Protein AF-X1VVI3-F1 (afdb_monomer_lite)

Radius of gyration: 15.16 Å; chains: 1; bounding box: 37×31×40 Å

Sequence (156 aa):
AMYSVQTNGRLYNNYLYLAAIVNDPELVVGAGSGTTDGIVFQLDTERKGYEATHYGVYSFHLGADGSLKVMEGEFGGWKELVGINSIQQKNQLSENSYMVELSVPLDFFNSKLVKGKQLGINFTLKNSFKNGYYFEENITSNDSDQPFSWCPFYIQ

Organism: NCBI:txid412755

Secondary structure (DSSP, 8-state):
---EEEEEEEEETTEEEEEEEEE-TT---SGGGS---EEEEEEESS----SS--TTEEEEEEETTS-EEEEEEETTEEEEPP---S-EEEEEE-SSEEEEEEEEEGGGSSS---TT-EEEEEEEEEEE-TTS-EEEEESTT--TT-GGGSEEEE--

pLDDT: mean 87.22, std 9.37, range [49.16, 96.75]

Foldseek 3Di:
DDKDKDWDWADDPQKIKIKMKIFAQQFDDDDVLVDFWWKKKWKQQQLPQAQFFDASIKIWTAGLNGDTWIWHGHPRDTDTDPDDPQKDKDKDDDNGMIMIMIIGGQVVTPDRDDAFDKMFIKMWTWDAHSNSDIDIDIDDPDDPGGSNRGDIDGHD

Structure (mmCIF, N/CA/C/O backbone):
data_AF-X1VVI3-F1
#
_entry.id   AF-X1VVI3-F1
#
loop_
_atom_site.group_PDB
_atom_site.id
_atom_site.type_symbol
_atom_site.label_atom_id
_atom_site.label_alt_id
_atom_site.label_comp_id
_atom_site.label_asym_id
_atom_site.label_entity_id
_atom_site.label_seq_id
_atom_site.pdbx_PDB_ins_code
_atom_site.Cartn_x
_atom_site.Cartn_y
_atom_site.Cartn_z
_atom_site.occupancy
_atom_site.B_iso_or_equiv
_atom_site.auth_seq_id
_atom_site.auth_comp_id
_atom_site.auth_asym_id
_atom_site.auth_atom_id
_atom_site.pdbx_PDB_model_num
ATOM 1 N N . ALA A 1 1 ? 2.979 -1.129 -23.571 1.00 52.47 1 ALA A N 1
ATOM 2 C CA . ALA A 1 1 ? 3.096 -2.411 -22.855 1.00 52.47 1 ALA A CA 1
ATOM 3 C C . ALA A 1 1 ? 1.749 -2.763 -22.227 1.00 52.47 1 ALA A C 1
ATOM 5 O O . ALA A 1 1 ? 1.020 -1.846 -21.874 1.00 52.47 1 ALA A O 1
ATOM 6 N N . MET A 1 2 ? 1.387 -4.046 -22.140 1.00 62.59 2 MET A N 1
ATOM 7 C CA . MET A 1 2 ? 0.227 -4.502 -21.361 1.00 62.59 2 MET A CA 1
ATOM 8 C C . MET A 1 2 ? 0.776 -5.103 -20.068 1.00 62.59 2 MET A C 1
ATOM 10 O O . MET A 1 2 ? 1.468 -6.116 -20.127 1.00 62.59 2 MET A O 1
ATOM 14 N N . TYR A 1 3 ? 0.520 -4.454 -18.936 1.00 70.31 3 TYR A N 1
ATOM 15 C CA . TYR A 1 3 ? 0.856 -4.974 -17.612 1.00 70.31 3 TYR A CA 1
ATOM 16 C C . TYR A 1 3 ? -0.358 -5.668 -16.998 1.00 70.31 3 TYR A C 1
ATOM 18 O O . TYR A 1 3 ? -1.502 -5.463 -17.410 1.00 70.31 3 TYR A O 1
ATOM 26 N N . SER A 1 4 ? -0.111 -6.518 -16.007 1.00 78.69 4 SER A N 1
ATOM 27 C CA . SER A 1 4 ? -1.178 -7.089 -15.184 1.00 78.69 4 SER A CA 1
ATOM 28 C C . SER A 1 4 ? -0.784 -7.044 -13.722 1.00 78.69 4 SER A C 1
ATOM 30 O O . SER A 1 4 ? 0.369 -7.298 -13.376 1.00 78.69 4 SER A O 1
ATOM 32 N N . VAL A 1 5 ? -1.763 -6.727 -12.881 1.00 79.88 5 VAL A N 1
ATOM 33 C CA . VAL A 1 5 ? -1.602 -6.637 -11.434 1.00 79.88 5 VAL A CA 1
ATOM 34 C C . VAL A 1 5 ? -2.596 -7.588 -10.787 1.00 79.88 5 VAL A C 1
ATOM 36 O O . VAL A 1 5 ? -3.787 -7.566 -11.098 1.00 79.88 5 VAL A O 1
ATOM 39 N N . GLN A 1 6 ? -2.110 -8.428 -9.882 1.00 80.06 6 GLN A N 1
ATOM 40 C CA . GLN A 1 6 ? -2.946 -9.229 -8.993 1.00 80.06 6 GLN A CA 1
ATOM 41 C C . GLN A 1 6 ? -2.615 -8.840 -7.563 1.00 80.06 6 GLN A C 1
ATOM 43 O O . GLN A 1 6 ? -1.451 -8.925 -7.181 1.00 80.06 6 GLN A O 1
ATOM 48 N N . THR A 1 7 ? -3.615 -8.433 -6.779 1.00 74.75 7 THR A N 1
ATOM 49 C CA . THR A 1 7 ? -3.436 -8.080 -5.366 1.00 74.75 7 THR A CA 1
ATOM 50 C C . THR A 1 7 ? -4.239 -8.999 -4.453 1.00 74.75 7 THR A C 1
ATOM 52 O O . THR A 1 7 ? -5.296 -9.514 -4.820 1.00 74.75 7 THR A O 1
ATOM 55 N N . ASN A 1 8 ? -3.726 -9.230 -3.245 1.00 77.75 8 ASN A N 1
ATOM 56 C CA . ASN A 1 8 ? -4.416 -9.981 -2.201 1.00 77.75 8 ASN A CA 1
ATOM 57 C C . ASN A 1 8 ? -4.199 -9.304 -0.842 1.00 77.75 8 ASN A C 1
ATOM 59 O O . ASN A 1 8 ? -3.105 -8.816 -0.557 1.00 77.75 8 ASN A O 1
ATOM 63 N N . GLY A 1 9 ? -5.243 -9.279 -0.014 1.00 72.94 9 GLY A N 1
ATOM 64 C CA . GLY A 1 9 ? -5.225 -8.748 1.344 1.00 72.94 9 GLY A CA 1
ATOM 65 C C . GLY A 1 9 ? -5.869 -9.732 2.317 1.00 72.94 9 GLY A C 1
ATOM 66 O O . GLY A 1 9 ? -6.984 -10.198 2.077 1.00 72.94 9 GLY A O 1
ATOM 67 N N . ARG A 1 10 ? -5.196 -10.056 3.427 1.00 80.12 10 ARG A N 1
ATOM 68 C CA . ARG A 1 10 ? -5.701 -11.015 4.425 1.00 80.12 10 ARG A CA 1
ATOM 69 C C . ARG A 1 10 ? -5.273 -10.649 5.842 1.00 80.12 10 ARG A C 1
ATOM 71 O O . ARG A 1 10 ? -4.125 -10.285 6.057 1.00 80.12 10 ARG A O 1
ATOM 78 N N . LEU A 1 11 ? -6.155 -10.851 6.825 1.00 79.31 11 LEU A N 1
ATOM 79 C CA . LEU A 1 11 ? -5.746 -10.901 8.230 1.00 79.31 11 LEU A CA 1
ATOM 80 C C . LEU A 1 11 ? -5.420 -12.328 8.671 1.00 79.31 11 LEU A C 1
ATOM 82 O O . LEU A 1 11 ? -6.167 -13.268 8.386 1.00 79.31 11 LEU A O 1
ATOM 86 N N . TYR A 1 12 ? -4.315 -12.487 9.391 1.00 80.31 12 TYR A N 1
ATOM 87 C CA . TYR A 1 12 ? -3.932 -13.752 10.014 1.00 80.31 12 TYR A CA 1
ATOM 88 C C . TYR A 1 12 ? -2.947 -13.504 11.167 1.00 80.31 12 TYR A C 1
ATOM 90 O O . TYR A 1 12 ? -2.069 -12.658 11.050 1.00 80.31 12 TYR A O 1
ATOM 98 N N . ASN A 1 13 ? -3.092 -14.219 12.290 1.00 82.75 13 ASN A N 1
ATOM 99 C CA . ASN A 1 13 ? -2.166 -14.183 13.438 1.00 82.75 13 ASN A CA 1
ATOM 100 C C . ASN A 1 13 ? -1.712 -12.777 13.906 1.00 82.75 13 ASN A C 1
ATOM 102 O O . ASN A 1 13 ? -0.542 -12.594 14.215 1.00 82.75 13 ASN A O 1
ATOM 106 N N . ASN A 1 14 ? -2.620 -11.796 13.997 1.00 87.62 14 ASN A N 1
ATOM 107 C CA . ASN A 1 14 ? -2.328 -10.390 14.353 1.00 87.62 14 ASN A CA 1
ATOM 108 C C . ASN A 1 14 ? -1.504 -9.599 13.321 1.00 87.62 14 ASN A C 1
ATOM 110 O O . ASN A 1 14 ? -0.885 -8.591 13.667 1.00 87.62 14 ASN A O 1
ATOM 114 N N . TYR A 1 15 ? -1.566 -9.985 12.049 1.00 91.38 15 TYR A N 1
ATOM 115 C CA . TYR A 1 15 ? -1.002 -9.219 10.941 1.00 91.38 15 TYR A CA 1
ATOM 116 C C . TYR A 1 15 ? -2.035 -8.995 9.838 1.00 91.38 15 TYR A C 1
ATOM 118 O O . TYR A 1 15 ? -2.880 -9.855 9.574 1.00 91.38 15 TYR A O 1
ATOM 126 N N . LEU A 1 16 ? -1.925 -7.846 9.176 1.00 90.38 16 LEU A N 1
ATOM 127 C CA . LEU A 1 16 ? -2.445 -7.598 7.840 1.00 90.38 16 LEU A CA 1
ATOM 128 C C . LEU A 1 16 ? -1.368 -7.981 6.827 1.00 90.38 16 LEU A C 1
ATOM 130 O O . LEU A 1 16 ? -0.281 -7.410 6.821 1.00 90.38 16 LEU A O 1
ATOM 134 N N . TYR A 1 17 ? -1.691 -8.936 5.969 1.00 91.44 17 TYR A N 1
ATOM 135 C CA . TYR A 1 17 ? -0.873 -9.327 4.834 1.00 91.44 17 TYR A CA 1
ATOM 136 C C . TYR A 1 17 ? -1.401 -8.652 3.578 1.00 91.44 17 TYR A C 1
ATOM 138 O O . TYR A 1 17 ? -2.596 -8.746 3.293 1.00 91.44 17 TYR A O 1
ATOM 146 N N . LEU A 1 18 ? -0.511 -8.008 2.835 1.00 91.88 18 LEU A N 1
ATOM 147 C CA . LEU A 1 18 ? -0.774 -7.417 1.529 1.00 91.88 18 LEU A CA 1
ATOM 148 C C . LEU A 1 18 ? 0.225 -8.009 0.544 1.00 91.88 18 LEU A C 1
ATOM 150 O O . LEU A 1 18 ? 1.412 -8.090 0.844 1.00 91.88 18 LEU A O 1
ATOM 154 N N . ALA A 1 19 ? -0.243 -8.443 -0.615 1.00 92.56 19 ALA A N 1
ATOM 155 C CA . ALA A 1 19 ? 0.623 -8.983 -1.648 1.00 92.56 19 ALA A CA 1
ATOM 156 C C . ALA A 1 19 ? 0.208 -8.459 -3.014 1.00 92.56 19 ALA A C 1
ATOM 158 O O . ALA A 1 19 ? -0.983 -8.262 -3.268 1.00 92.56 19 ALA A O 1
ATOM 159 N N . ALA A 1 20 ? 1.190 -8.257 -3.885 1.00 92.31 20 ALA A N 1
ATOM 160 C CA . ALA A 1 20 ? 0.971 -7.974 -5.289 1.00 92.31 20 ALA A CA 1
ATOM 161 C C . ALA A 1 20 ? 1.955 -8.735 -6.167 1.00 92.31 20 ALA A C 1
ATOM 163 O O . ALA A 1 20 ? 3.132 -8.864 -5.833 1.00 92.31 20 ALA A O 1
ATOM 164 N N . ILE A 1 21 ? 1.460 -9.191 -7.313 1.00 93.44 21 ILE A N 1
ATOM 165 C CA . ILE A 1 21 ? 2.269 -9.658 -8.435 1.00 93.44 21 ILE A CA 1
ATOM 166 C C . ILE A 1 21 ? 2.004 -8.698 -9.587 1.00 93.44 21 ILE A C 1
ATOM 168 O O . ILE A 1 21 ? 0.849 -8.519 -9.986 1.00 93.44 21 ILE A O 1
ATOM 172 N N . VAL A 1 22 ? 3.067 -8.092 -10.105 1.00 92.31 22 VAL A N 1
ATOM 173 C CA . VAL A 1 22 ? 3.022 -7.162 -11.231 1.00 92.31 22 VAL A CA 1
ATOM 174 C C . VAL A 1 22 ? 3.855 -7.738 -12.359 1.00 92.31 22 VAL A C 1
ATOM 176 O O . VAL A 1 22 ? 5.051 -7.968 -12.196 1.00 92.31 22 VAL A O 1
ATOM 179 N N . ASN A 1 23 ? 3.219 -7.983 -13.499 1.00 92.44 23 ASN A N 1
ATOM 180 C CA . ASN A 1 23 ? 3.913 -8.349 -14.728 1.00 92.44 23 ASN A CA 1
ATOM 181 C C . ASN A 1 23 ? 4.086 -7.089 -15.566 1.00 92.44 23 ASN A C 1
ATOM 183 O O . ASN A 1 23 ? 3.084 -6.506 -15.985 1.00 92.44 23 ASN A O 1
ATOM 187 N N . ASP A 1 24 ? 5.332 -6.701 -15.808 1.00 88.81 24 ASP A N 1
ATOM 188 C CA . ASP A 1 24 ? 5.696 -5.538 -16.606 1.00 88.81 24 ASP A CA 1
ATOM 189 C C . ASP A 1 24 ? 6.881 -5.906 -17.518 1.00 88.81 24 ASP A C 1
ATOM 191 O O . ASP A 1 24 ? 7.943 -6.277 -17.018 1.00 88.81 24 ASP A O 1
ATOM 195 N N . PRO A 1 25 ? 6.722 -5.868 -18.852 1.00 85.06 25 PRO A N 1
ATOM 196 C CA . PRO A 1 25 ? 7.806 -6.188 -19.779 1.00 85.06 25 PRO A CA 1
ATOM 197 C C . PRO A 1 25 ? 8.899 -5.108 -19.858 1.00 85.06 25 PRO A C 1
ATOM 199 O O . PRO A 1 25 ? 9.914 -5.333 -20.516 1.00 85.06 25 PRO A O 1
ATOM 202 N N . GLU A 1 26 ? 8.702 -3.929 -19.260 1.00 86.94 26 GLU A N 1
ATOM 203 C CA . GLU A 1 26 ? 9.636 -2.799 -19.339 1.00 86.94 26 GLU A CA 1
ATOM 204 C C . GLU A 1 26 ? 10.079 -2.300 -17.956 1.00 86.94 26 GLU A C 1
ATOM 206 O O . GLU A 1 26 ? 10.251 -1.099 -17.766 1.00 86.94 26 GLU A O 1
ATOM 211 N N . LEU A 1 27 ? 10.337 -3.225 -17.022 1.00 87.75 27 LEU A N 1
ATOM 212 C CA . LEU A 1 27 ? 10.699 -2.896 -15.640 1.00 87.75 27 LEU A CA 1
ATOM 213 C C . LEU A 1 27 ? 11.858 -1.901 -15.513 1.00 87.75 27 LEU A C 1
ATOM 215 O O . LEU A 1 27 ? 12.959 -2.102 -16.045 1.00 87.75 27 LEU A O 1
ATOM 219 N N . VAL A 1 28 ? 11.633 -0.872 -14.701 1.00 87.94 28 VAL A N 1
ATOM 220 C CA . VAL A 1 28 ? 12.637 0.112 -14.303 1.00 87.94 28 VAL A CA 1
ATOM 221 C C . VAL A 1 28 ? 12.924 -0.029 -12.811 1.00 87.94 28 VAL A C 1
ATOM 223 O O . VAL A 1 28 ? 12.098 0.271 -11.952 1.00 87.94 28 VAL A O 1
ATOM 226 N N . VAL A 1 29 ? 14.145 -0.478 -12.506 1.00 86.19 29 VAL A N 1
ATOM 227 C CA . VAL A 1 29 ? 14.617 -0.755 -11.144 1.00 86.19 29 VAL A CA 1
ATOM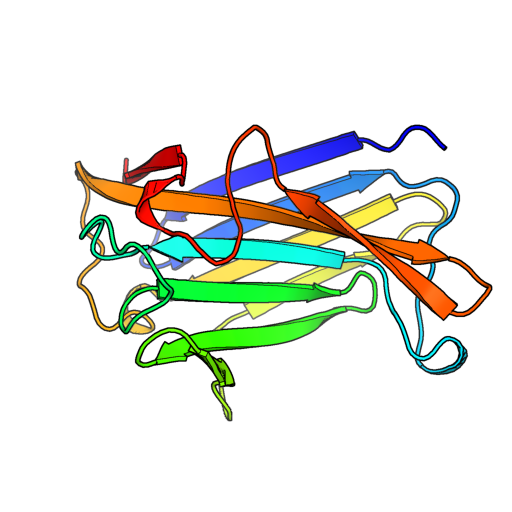 228 C C . VAL A 1 29 ? 16.007 -0.141 -10.950 1.00 86.19 29 VAL A C 1
ATOM 230 O O . VAL A 1 29 ? 16.905 -0.360 -11.765 1.00 86.19 29 VAL A O 1
ATOM 233 N N . GLY A 1 30 ? 16.213 0.583 -9.845 1.00 70.31 30 GLY A N 1
ATOM 234 C CA . GLY A 1 30 ? 17.542 0.978 -9.362 1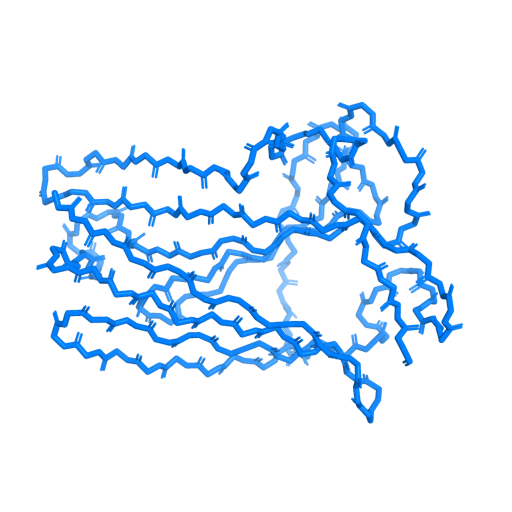.00 70.31 30 GLY A CA 1
ATOM 235 C C . GLY A 1 30 ? 17.807 2.484 -9.241 1.00 70.31 30 GLY A C 1
ATOM 236 O O . GLY A 1 30 ? 17.130 3.332 -9.806 1.00 70.31 30 GLY A O 1
ATOM 237 N N . ALA A 1 31 ? 18.860 2.822 -8.488 1.00 52.75 31 ALA A N 1
ATOM 238 C CA . ALA A 1 31 ? 19.200 4.198 -8.110 1.00 52.75 31 ALA A CA 1
ATOM 239 C C . ALA A 1 31 ? 19.623 5.113 -9.283 1.00 52.75 31 ALA A C 1
ATOM 241 O O . ALA A 1 31 ? 19.606 6.333 -9.145 1.00 52.75 31 ALA A O 1
ATOM 242 N N . GLY A 1 32 ? 20.005 4.543 -10.434 1.00 49.16 32 GLY A N 1
ATOM 243 C CA . GLY A 1 32 ? 20.488 5.294 -11.601 1.00 49.16 32 GLY A CA 1
ATOM 244 C C . GLY A 1 32 ? 19.398 5.989 -12.429 1.00 49.16 32 GLY A C 1
ATOM 245 O O . GLY A 1 32 ? 19.713 6.922 -13.162 1.00 49.16 32 GLY A O 1
ATOM 246 N N . SER A 1 33 ? 18.135 5.570 -12.308 1.00 51.72 33 SER A N 1
ATOM 247 C CA . SER A 1 33 ? 16.980 6.145 -13.021 1.00 51.72 33 SER A CA 1
ATOM 248 C C . SER A 1 33 ? 16.237 7.219 -12.217 1.00 51.72 33 SER A C 1
ATOM 250 O O . SER A 1 33 ? 15.302 7.831 -12.732 1.00 51.72 33 SER A O 1
ATOM 252 N N . GLY A 1 34 ? 16.594 7.432 -10.942 1.00 58.59 34 GLY A N 1
ATOM 253 C CA . GLY A 1 34 ? 15.891 8.339 -10.019 1.00 58.59 34 GLY A CA 1
ATOM 254 C C . GLY A 1 34 ? 14.443 7.934 -9.689 1.00 58.59 34 GLY A C 1
ATOM 255 O O . GLY A 1 34 ? 13.800 8.572 -8.860 1.00 58.59 34 GLY A O 1
ATOM 256 N N . THR A 1 35 ? 13.931 6.878 -10.324 1.00 70.44 35 THR A N 1
ATOM 257 C CA . THR A 1 35 ? 12.558 6.374 -10.243 1.00 70.44 35 THR A CA 1
ATOM 258 C C . THR A 1 35 ? 12.582 4.850 -10.352 1.00 70.44 35 THR A C 1
ATOM 260 O O . THR A 1 35 ? 13.383 4.288 -11.097 1.00 70.44 35 THR A O 1
ATOM 263 N N . THR A 1 36 ? 11.741 4.185 -9.566 1.00 87.31 36 THR A N 1
ATOM 264 C CA . THR A 1 36 ? 11.593 2.727 -9.534 1.00 87.31 36 THR A CA 1
ATOM 265 C C . THR A 1 36 ? 10.115 2.410 -9.695 1.00 87.31 36 THR A C 1
ATOM 267 O O . THR A 1 36 ? 9.270 3.142 -9.150 1.00 87.31 36 THR A O 1
ATOM 270 N N . ASP A 1 37 ? 9.809 1.356 -10.442 1.00 91.44 37 ASP A N 1
ATOM 271 C CA . ASP A 1 37 ? 8.457 0.810 -10.508 1.00 91.44 37 ASP A CA 1
ATOM 272 C C . ASP A 1 37 ? 8.011 0.347 -9.135 1.00 91.44 37 ASP A C 1
ATOM 274 O O . ASP A 1 37 ? 8.824 0.026 -8.264 1.00 91.44 37 ASP A O 1
ATOM 278 N N . GLY A 1 38 ? 6.706 0.310 -8.922 1.00 93.25 38 GLY A N 1
ATOM 279 C CA . GLY A 1 38 ? 6.188 -0.143 -7.651 1.00 93.25 38 GLY A CA 1
ATOM 280 C C . GLY A 1 38 ? 4.681 -0.153 -7.580 1.00 93.25 38 GLY A C 1
ATOM 281 O O . GLY A 1 38 ? 3.966 0.197 -8.518 1.00 93.25 38 GLY A O 1
ATOM 282 N N . ILE A 1 39 ? 4.203 -0.537 -6.410 1.00 93.56 39 ILE A N 1
ATOM 283 C CA . ILE A 1 39 ? 2.792 -0.504 -6.071 1.00 93.56 39 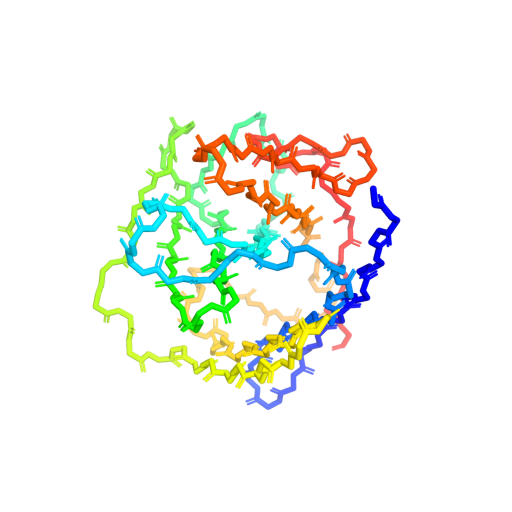ILE A CA 1
ATOM 284 C C . ILE A 1 39 ? 2.611 0.223 -4.749 1.00 93.56 39 ILE A C 1
ATOM 286 O O . ILE A 1 39 ? 3.418 0.101 -3.825 1.00 93.56 39 ILE A O 1
ATOM 290 N N . VAL A 1 40 ? 1.531 0.980 -4.658 1.00 94.31 40 VAL A N 1
ATOM 291 C CA . VAL A 1 40 ? 1.094 1.629 -3.434 1.00 94.31 40 VAL A CA 1
ATOM 292 C C . VAL A 1 40 ? -0.147 0.910 -2.939 1.00 94.31 40 VAL A C 1
ATOM 294 O O . VAL A 1 40 ? -1.120 0.775 -3.677 1.00 94.31 40 VAL A O 1
ATOM 297 N N . PHE A 1 41 ? -0.121 0.455 -1.692 1.00 94.50 41 PHE A N 1
ATOM 298 C CA . PHE A 1 41 ? -1.320 0.015 -0.985 1.00 94.50 41 PHE A CA 1
ATOM 299 C C . PHE A 1 41 ? -1.783 1.141 -0.077 1.00 94.50 41 PHE A C 1
ATOM 301 O O . PHE A 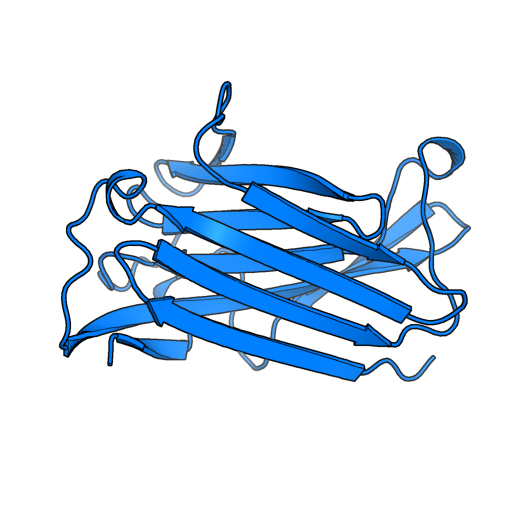1 41 ? -1.003 1.617 0.745 1.00 94.50 41 PHE A O 1
ATOM 308 N N . GLN A 1 42 ? -3.046 1.536 -0.178 1.00 94.56 42 GLN A N 1
ATOM 309 C CA . GLN A 1 42 ? -3.613 2.556 0.694 1.00 94.56 42 GLN A CA 1
ATOM 310 C C . GLN A 1 42 ? -4.769 1.987 1.505 1.00 94.56 42 GLN A C 1
ATOM 312 O O . GLN A 1 42 ? -5.567 1.192 1.003 1.00 94.56 42 GLN A O 1
ATOM 317 N N . LEU A 1 43 ? -4.839 2.380 2.774 1.00 94.31 43 LEU A N 1
ATOM 318 C CA . LEU A 1 43 ? -5.779 1.829 3.738 1.00 94.31 43 LEU A CA 1
ATOM 319 C C . LEU A 1 43 ? -6.382 2.933 4.604 1.00 94.31 43 LEU A C 1
ATOM 321 O O . LEU A 1 43 ? -5.672 3.571 5.375 1.00 94.31 43 LEU A O 1
ATOM 325 N N . ASP A 1 44 ? -7.697 3.113 4.530 1.00 94.31 44 ASP A N 1
ATOM 326 C CA . ASP A 1 44 ? -8.467 3.891 5.500 1.00 94.31 44 ASP A CA 1
ATOM 327 C C . ASP A 1 44 ? -8.954 2.927 6.582 1.00 94.31 44 ASP A C 1
ATOM 329 O O . ASP A 1 44 ? -9.909 2.162 6.392 1.00 94.31 44 ASP A O 1
ATOM 333 N N . THR A 1 45 ? -8.256 2.932 7.716 1.00 93.19 45 THR A N 1
ATOM 334 C CA . THR A 1 45 ? -8.523 1.988 8.805 1.00 93.19 45 THR A CA 1
ATOM 335 C C . THR A 1 45 ? -9.750 2.340 9.633 1.00 93.19 45 THR A C 1
ATOM 337 O O . THR A 1 45 ? -10.238 1.498 10.394 1.00 93.19 45 THR A O 1
ATOM 340 N N . GLU A 1 46 ? -10.244 3.570 9.520 1.00 89.62 46 GLU A N 1
ATOM 341 C CA . GLU A 1 46 ? -11.376 4.066 10.299 1.00 89.62 46 GLU A CA 1
ATOM 342 C C . GLU A 1 46 ? -12.650 4.174 9.464 1.00 89.62 46 GLU A C 1
ATOM 344 O O . GLU A 1 46 ? -13.737 4.215 10.041 1.00 89.62 46 GLU A O 1
ATOM 349 N N . ARG A 1 47 ? -12.522 4.165 8.129 1.00 88.75 47 ARG A N 1
ATOM 350 C CA . ARG A 1 47 ? -13.621 4.270 7.161 1.00 88.75 47 ARG A CA 1
ATOM 351 C C . ARG A 1 47 ? -14.515 5.471 7.455 1.00 88.75 47 ARG A C 1
ATOM 353 O O . ARG A 1 47 ? -15.739 5.393 7.381 1.00 88.75 47 ARG A O 1
ATOM 360 N N . LYS A 1 48 ? -13.904 6.599 7.809 1.00 86.38 48 LYS A N 1
ATOM 361 C CA . LYS A 1 48 ? -14.648 7.824 8.135 1.00 86.38 48 LYS A CA 1
ATOM 362 C C . LYS A 1 48 ? -15.158 8.553 6.894 1.00 86.38 48 LYS A C 1
ATOM 364 O O . LYS A 1 48 ? -15.958 9.471 7.036 1.00 86.38 48 LYS A O 1
ATOM 369 N N . GLY A 1 49 ? -14.731 8.128 5.700 1.00 80.75 49 GLY A N 1
ATOM 370 C CA . GLY A 1 49 ? -15.156 8.731 4.439 1.00 80.75 49 GLY A CA 1
ATOM 371 C C . GLY A 1 49 ? -14.588 10.134 4.265 1.00 80.75 49 GLY A C 1
ATOM 372 O O . GLY A 1 49 ? -15.304 11.037 3.847 1.00 80.75 49 GLY A O 1
ATOM 373 N N . TYR A 1 50 ? -13.323 10.329 4.641 1.00 88.56 50 TYR A N 1
ATOM 374 C CA . TYR A 1 50 ? -12.674 11.623 4.497 1.00 88.56 50 TYR A CA 1
ATOM 375 C C . TYR A 1 50 ? -12.554 12.026 3.020 1.00 88.56 50 TYR A C 1
ATOM 377 O O . TYR A 1 50 ? -12.197 11.204 2.177 1.00 88.56 50 TYR A O 1
ATOM 385 N N . GLU A 1 51 ? -12.813 13.305 2.732 1.00 89.75 51 GLU A N 1
ATOM 386 C CA . GLU A 1 51 ? -12.613 13.922 1.409 1.00 89.75 51 GLU A CA 1
ATOM 387 C C . GLU A 1 51 ? -11.132 14.067 1.040 1.00 89.75 51 GLU A C 1
ATOM 389 O O . GLU A 1 51 ? -10.800 14.156 -0.135 1.00 89.75 51 GLU A O 1
ATOM 394 N N . ALA A 1 52 ? -10.253 14.058 2.045 1.00 91.62 52 ALA A N 1
ATOM 395 C CA . ALA A 1 52 ? -8.806 14.134 1.905 1.00 91.62 52 ALA A CA 1
ATOM 396 C C . ALA A 1 52 ? -8.114 13.182 2.894 1.00 91.62 52 ALA A C 1
ATOM 398 O O . ALA A 1 52 ? -8.732 12.670 3.829 1.00 91.62 52 ALA A O 1
ATOM 399 N N . THR A 1 53 ? -6.818 12.950 2.727 1.00 89.75 53 THR A N 1
ATOM 400 C CA . THR A 1 53 ? -6.038 12.067 3.606 1.00 89.75 53 THR A CA 1
ATOM 401 C C . THR A 1 53 ? -5.981 12.606 5.042 1.00 89.75 53 THR A C 1
ATOM 403 O O . THR A 1 53 ? -5.901 13.808 5.287 1.00 89.75 53 THR A O 1
ATOM 406 N N . HIS A 1 54 ? -6.077 11.724 6.038 1.00 94.50 54 HIS A N 1
ATOM 407 C CA . HIS A 1 54 ? -6.147 12.112 7.452 1.00 94.50 54 HIS A CA 1
ATOM 408 C C . HIS A 1 54 ? -5.567 11.008 8.349 1.00 94.50 54 HIS A C 1
ATOM 410 O O . HIS A 1 54 ? -5.303 9.905 7.878 1.00 94.50 54 HIS A O 1
ATOM 416 N N . TYR A 1 55 ? -5.390 11.277 9.646 1.00 94.31 55 TYR A N 1
ATOM 417 C CA . TYR A 1 55 ? -4.969 10.261 10.615 1.00 94.31 55 TYR A CA 1
ATOM 418 C C . TYR A 1 55 ? -5.838 9.003 10.527 1.00 94.31 55 TYR A C 1
ATOM 420 O O . TYR A 1 55 ? -7.063 9.101 10.395 1.00 94.31 55 TYR A O 1
ATOM 428 N N . GLY A 1 56 ? -5.203 7.833 10.609 1.00 93.62 56 GLY A N 1
ATOM 429 C CA . GLY A 1 56 ? -5.855 6.543 10.376 1.00 93.62 56 GLY A CA 1
ATOM 430 C C . GLY A 1 56 ? -5.947 6.126 8.900 1.00 93.62 56 GLY A C 1
ATOM 431 O O . GLY A 1 56 ? -6.385 5.001 8.629 1.00 93.62 56 GLY A O 1
ATOM 432 N N . VAL A 1 57 ? -5.507 6.982 7.970 1.00 95.94 57 VAL A N 1
ATOM 433 C CA . VAL A 1 57 ? -5.318 6.683 6.544 1.00 95.94 57 VAL A CA 1
ATOM 434 C C . VAL A 1 57 ? -3.832 6.474 6.268 1.00 95.94 57 VAL A C 1
ATOM 436 O O . VAL A 1 57 ? -3.020 7.361 6.516 1.00 95.94 57 VAL A O 1
ATOM 439 N N . TYR A 1 58 ? -3.473 5.314 5.732 1.00 96.19 58 TYR A N 1
ATOM 440 C CA . TYR A 1 58 ? -2.086 4.904 5.515 1.00 96.19 58 TYR A CA 1
ATOM 441 C C . TYR A 1 58 ? -1.803 4.667 4.034 1.00 96.19 58 TYR A C 1
ATOM 443 O O . TYR A 1 58 ? -2.684 4.212 3.305 1.00 96.19 58 TYR A O 1
ATOM 451 N N . SER A 1 59 ? -0.565 4.926 3.615 1.00 96.12 59 SER A N 1
ATOM 452 C CA . SER A 1 59 ? -0.049 4.635 2.274 1.00 96.12 59 SER A CA 1
ATOM 453 C C . SER A 1 59 ? 1.283 3.892 2.374 1.00 96.12 59 SER A C 1
ATOM 455 O O . SER A 1 59 ? 2.240 4.394 2.965 1.00 96.12 59 SER A O 1
ATOM 457 N N . PHE A 1 60 ? 1.348 2.691 1.807 1.00 96.19 60 PHE A N 1
ATOM 458 C CA . PHE A 1 60 ? 2.525 1.824 1.773 1.00 96.19 60 PHE A CA 1
ATOM 459 C C . PHE A 1 60 ? 3.049 1.763 0.341 1.00 96.19 60 PHE A C 1
ATOM 461 O O . PHE A 1 60 ? 2.468 1.082 -0.502 1.00 96.19 60 PHE A O 1
ATOM 468 N N . HIS A 1 61 ? 4.141 2.466 0.064 1.00 94.81 61 HIS A N 1
ATOM 469 C CA . HIS A 1 61 ? 4.794 2.475 -1.239 1.00 94.81 61 HIS A CA 1
ATOM 470 C C . HIS A 1 61 ? 5.864 1.384 -1.264 1.00 94.81 61 HIS A C 1
ATOM 472 O O . HIS A 1 61 ? 6.821 1.430 -0.486 1.00 94.81 61 HIS A O 1
ATOM 478 N N . LEU A 1 62 ? 5.691 0.412 -2.154 1.00 93.69 62 LEU A N 1
ATOM 479 C CA . LEU A 1 62 ? 6.558 -0.749 -2.312 1.00 93.69 62 LEU A CA 1
ATOM 480 C C . LEU A 1 62 ? 7.215 -0.690 -3.686 1.00 93.69 62 LEU A C 1
ATOM 482 O O . LEU A 1 62 ? 6.540 -0.863 -4.703 1.00 93.69 62 LEU A O 1
ATOM 486 N N . GLY A 1 63 ? 8.522 -0.455 -3.715 1.00 92.44 63 GLY A N 1
ATOM 487 C CA . GLY A 1 63 ? 9.294 -0.477 -4.951 1.00 92.44 63 GLY A CA 1
ATOM 488 C C . GLY A 1 63 ? 9.611 -1.899 -5.418 1.00 92.44 63 GLY A C 1
ATOM 489 O O . GLY A 1 63 ? 9.803 -2.822 -4.615 1.00 92.44 63 GLY A O 1
ATOM 490 N N . ALA A 1 64 ? 9.736 -2.068 -6.731 1.00 92.19 64 ALA A N 1
ATOM 491 C CA . ALA A 1 64 ? 10.237 -3.279 -7.373 1.00 92.19 64 ALA A CA 1
ATOM 492 C C . ALA A 1 64 ? 11.688 -3.593 -6.956 1.00 92.19 64 ALA A C 1
ATOM 494 O O . ALA A 1 64 ? 12.088 -4.753 -6.965 1.00 92.19 64 ALA A O 1
ATOM 495 N N . ASP A 1 65 ? 12.441 -2.582 -6.508 1.00 90.25 65 ASP A N 1
ATOM 496 C CA . ASP A 1 65 ? 13.788 -2.685 -5.926 1.00 90.25 65 ASP A CA 1
ATOM 497 C C . ASP A 1 65 ? 13.807 -3.134 -4.453 1.00 90.25 65 ASP A C 1
ATOM 499 O O . ASP A 1 65 ? 14.877 -3.265 -3.859 1.00 90.25 65 ASP A O 1
ATOM 503 N N . GLY A 1 66 ? 12.639 -3.359 -3.847 1.00 89.88 66 GLY A N 1
ATOM 504 C CA . GLY A 1 66 ? 12.519 -3.718 -2.436 1.00 89.88 66 GLY A CA 1
ATOM 505 C C . GLY A 1 66 ? 12.490 -2.523 -1.483 1.00 89.88 66 GLY A C 1
ATOM 506 O O . GLY A 1 66 ? 12.507 -2.731 -0.271 1.00 89.88 66 GLY A O 1
ATOM 507 N N . SER A 1 67 ? 12.421 -1.288 -1.989 1.00 91.31 67 SER A N 1
ATOM 508 C CA . SER A 1 67 ? 12.204 -0.116 -1.140 1.00 91.31 67 SER A CA 1
ATOM 509 C C . SER A 1 67 ? 10.814 -0.133 -0.486 1.00 91.31 67 SER A C 1
ATOM 511 O O . SER A 1 67 ? 9.828 -0.563 -1.093 1.00 91.31 67 SER A O 1
ATOM 513 N N . LEU A 1 68 ? 10.752 0.353 0.760 1.00 93.12 68 LEU A N 1
ATOM 514 C CA . LEU A 1 68 ? 9.523 0.588 1.518 1.00 93.12 68 LEU A CA 1
ATOM 515 C C . LEU A 1 68 ? 9.478 2.043 1.956 1.00 93.12 68 LEU A C 1
ATOM 517 O O . LEU A 1 68 ? 10.389 2.513 2.640 1.00 93.12 68 LEU A O 1
ATOM 521 N N . LYS A 1 69 ? 8.380 2.723 1.649 1.00 94.88 69 LYS A N 1
ATOM 522 C CA . LYS A 1 69 ? 8.032 3.996 2.273 1.00 94.88 69 LYS A CA 1
ATOM 523 C C . LYS A 1 69 ? 6.629 3.903 2.842 1.00 94.88 69 LYS A C 1
ATOM 525 O O . LYS A 1 69 ? 5.714 3.450 2.158 1.00 94.88 69 LYS A O 1
ATOM 530 N N . VAL A 1 70 ? 6.453 4.344 4.080 1.00 96.44 70 VAL A N 1
ATOM 531 C CA . VAL A 1 70 ? 5.145 4.346 4.736 1.00 96.44 70 VAL A CA 1
ATOM 532 C C . VAL A 1 70 ? 4.776 5.768 5.105 1.00 96.44 70 VAL A C 1
ATOM 534 O O . VAL A 1 70 ? 5.580 6.498 5.681 1.00 96.44 70 VAL A O 1
ATOM 537 N N . MET A 1 71 ? 3.554 6.150 4.769 1.00 96.75 71 MET A N 1
ATOM 538 C CA . MET A 1 71 ? 2.997 7.462 5.055 1.00 96.75 71 MET A CA 1
ATOM 539 C C . MET A 1 71 ? 1.699 7.296 5.848 1.00 96.75 71 MET A C 1
ATOM 541 O O . MET A 1 71 ? 0.950 6.343 5.622 1.00 96.75 71 MET A O 1
ATOM 545 N N . GLU A 1 72 ? 1.411 8.245 6.729 1.00 96.56 72 GLU A N 1
ATOM 546 C CA . GLU A 1 72 ? 0.085 8.444 7.317 1.00 96.56 72 GLU A CA 1
ATOM 547 C C . GLU A 1 72 ? -0.458 9.805 6.871 1.00 96.56 72 GLU A C 1
ATOM 549 O O . GLU A 1 72 ? 0.299 10.765 6.703 1.00 96.56 72 GLU A O 1
ATOM 554 N N . GLY A 1 73 ? -1.765 9.886 6.644 1.00 95.38 73 GLY A N 1
ATOM 555 C CA . GLY A 1 73 ? -2.437 11.146 6.369 1.00 95.38 73 GLY A CA 1
ATOM 556 C C . GLY A 1 73 ? -2.379 12.089 7.575 1.00 95.38 73 GLY A C 1
ATOM 557 O O . GLY A 1 73 ? -2.554 11.681 8.721 1.00 95.38 73 GLY A O 1
ATOM 558 N N . GLU A 1 74 ? -2.182 13.375 7.321 1.00 93.81 74 GLU A N 1
ATOM 559 C CA . GLU A 1 74 ? -2.158 14.444 8.317 1.00 93.81 74 GLU A CA 1
ATOM 560 C C . GLU A 1 74 ? -2.787 15.695 7.687 1.00 93.81 74 GLU A C 1
ATOM 562 O O . GLU A 1 74 ? -2.165 16.374 6.873 1.00 9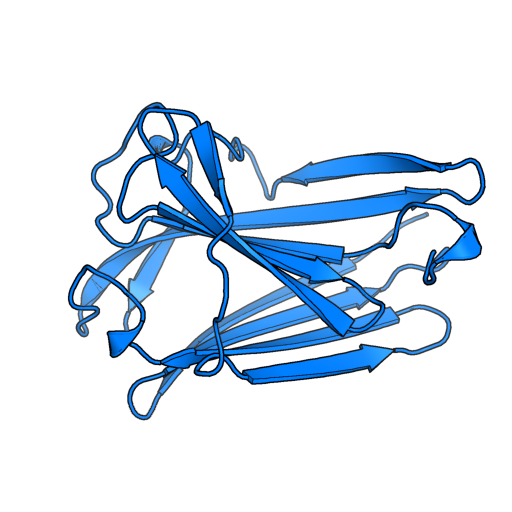3.81 74 GLU A O 1
ATOM 567 N N . PHE A 1 75 ? -4.048 15.980 8.039 1.00 91.44 75 PHE A N 1
ATOM 568 C CA . PHE A 1 75 ? -4.800 17.169 7.601 1.00 91.44 75 PHE A CA 1
ATOM 569 C C . PHE A 1 75 ? -4.760 17.453 6.083 1.00 91.44 75 PHE A C 1
ATOM 571 O O . PHE A 1 75 ? -4.510 18.579 5.657 1.00 91.44 75 PHE A O 1
ATOM 578 N N . GLY A 1 76 ? -5.023 16.436 5.261 1.00 91.56 76 GLY A N 1
ATOM 579 C CA . GLY A 1 76 ? -5.046 16.520 3.797 1.00 91.56 76 GLY A CA 1
ATOM 580 C C . GLY A 1 76 ? -3.680 16.364 3.127 1.00 91.56 76 GLY A C 1
ATOM 581 O O . GLY A 1 76 ? -3.601 16.401 1.902 1.00 91.56 76 GLY A O 1
ATOM 582 N N . GLY A 1 77 ? -2.609 16.201 3.906 1.00 93.50 77 GLY A N 1
ATOM 583 C CA . GLY A 1 77 ? -1.273 15.886 3.413 1.00 93.50 77 GLY A CA 1
ATOM 584 C C . GLY A 1 77 ? -0.810 14.496 3.835 1.00 93.50 77 GLY A C 1
ATOM 585 O O . GLY A 1 77 ? -1.401 13.854 4.699 1.00 93.50 77 GLY A O 1
ATOM 586 N N . TRP A 1 78 ? 0.297 14.045 3.250 1.00 94.69 78 TRP A N 1
ATOM 587 C CA . TRP A 1 78 ? 0.965 12.809 3.644 1.00 94.69 78 TRP A CA 1
ATOM 588 C C . TRP A 1 78 ? 2.202 13.102 4.485 1.00 94.69 78 TRP A C 1
ATOM 590 O O . TRP A 1 78 ? 3.073 13.876 4.081 1.00 94.69 78 TRP A O 1
ATOM 600 N N . LYS A 1 79 ? 2.324 12.421 5.621 1.00 96.44 79 LYS A N 1
ATOM 601 C CA . LYS A 1 79 ? 3.493 12.469 6.494 1.00 96.44 79 LYS A CA 1
ATOM 602 C C . LYS A 1 79 ? 4.209 11.131 6.473 1.00 96.44 79 LYS A C 1
ATOM 604 O O . LYS A 1 79 ? 3.617 10.100 6.778 1.00 96.44 79 LYS A O 1
ATOM 609 N N . GLU A 1 80 ? 5.493 11.153 6.145 1.00 96.19 80 GLU A N 1
ATOM 610 C CA . GLU A 1 80 ? 6.322 9.954 6.200 1.00 96.19 80 GLU A CA 1
ATOM 611 C C . GLU A 1 80 ? 6.520 9.489 7.644 1.00 96.19 80 GLU A C 1
ATOM 613 O O . GLU A 1 80 ? 6.882 10.268 8.531 1.00 96.19 80 GLU A O 1
ATOM 618 N N . LEU A 1 81 ? 6.295 8.199 7.866 1.00 95.25 81 LEU A N 1
ATOM 619 C CA . LEU A 1 81 ? 6.559 7.540 9.130 1.00 95.25 81 LEU A CA 1
ATOM 620 C C . LEU A 1 81 ? 7.981 6.974 9.106 1.00 95.25 81 LEU A C 1
ATOM 622 O O . LEU A 1 81 ? 8.324 6.129 8.280 1.00 95.25 81 LEU A O 1
ATOM 626 N N . VAL A 1 82 ? 8.813 7.440 10.033 1.00 92.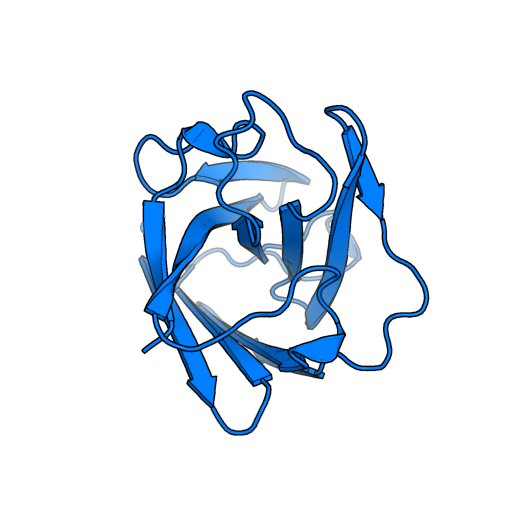25 82 VAL A N 1
ATOM 627 C CA . VAL A 1 82 ? 10.225 7.049 10.139 1.00 92.25 82 VAL A CA 1
ATOM 628 C C . VAL A 1 82 ? 10.439 6.014 11.244 1.00 92.25 82 VAL A C 1
ATOM 630 O O . VAL A 1 82 ? 9.687 5.959 12.214 1.00 92.25 82 VAL A O 1
ATOM 633 N N . GLY A 1 83 ? 11.493 5.202 11.122 1.00 86.44 83 GLY A N 1
ATOM 634 C CA . GLY A 1 83 ? 11.878 4.234 12.159 1.00 86.44 83 GLY A CA 1
ATOM 635 C C . GLY A 1 83 ? 10.945 3.024 12.286 1.00 86.44 83 GLY A C 1
ATOM 636 O O . GLY A 1 83 ? 10.868 2.412 13.352 1.00 86.44 83 GLY A O 1
ATOM 637 N N . ILE A 1 84 ? 10.227 2.673 11.217 1.00 87.56 84 ILE A N 1
ATOM 638 C CA . ILE A 1 84 ? 9.339 1.511 11.209 1.00 87.56 84 ILE A CA 1
ATOM 639 C C . ILE A 1 84 ? 10.166 0.232 11.080 1.00 87.56 84 ILE A C 1
ATOM 641 O O . ILE A 1 84 ? 10.648 -0.103 10.004 1.00 87.56 84 ILE A O 1
ATOM 645 N N . ASN A 1 85 ? 10.273 -0.506 12.183 1.00 88.00 85 ASN A N 1
ATOM 646 C CA . ASN A 1 85 ? 10.992 -1.785 12.235 1.00 88.00 85 ASN A CA 1
ATOM 647 C C . ASN A 1 85 ? 10.057 -2.999 12.365 1.00 88.00 85 ASN A C 1
ATOM 649 O O . ASN A 1 85 ? 10.511 -4.140 12.337 1.00 88.00 85 ASN A O 1
ATOM 653 N N . SER A 1 86 ? 8.761 -2.767 12.580 1.00 91.94 86 SER A N 1
ATOM 654 C CA . SER A 1 86 ? 7.784 -3.816 12.888 1.00 91.94 86 SER A CA 1
ATOM 655 C C . SER A 1 86 ? 7.108 -4.410 11.648 1.00 91.94 86 SER A C 1
ATOM 657 O O . SER A 1 86 ? 6.537 -5.497 11.730 1.00 91.94 86 SER A O 1
ATOM 659 N N . ILE A 1 87 ? 7.187 -3.719 10.510 1.00 94.62 87 ILE A N 1
ATOM 660 C CA . ILE A 1 87 ? 6.662 -4.172 9.221 1.00 94.62 87 ILE A CA 1
ATOM 661 C C . ILE A 1 87 ? 7.719 -5.024 8.523 1.00 94.62 87 ILE A C 1
ATOM 663 O O . ILE A 1 87 ? 8.883 -4.631 8.451 1.00 94.62 87 ILE A O 1
ATOM 667 N N . GLN A 1 88 ? 7.315 -6.176 7.988 1.00 94.69 88 GLN A N 1
ATOM 668 C CA . GLN A 1 88 ? 8.205 -7.024 7.195 1.00 94.69 88 GLN A CA 1
ATOM 669 C C . GLN A 1 88 ? 7.793 -6.971 5.731 1.00 94.69 88 GLN A C 1
ATOM 671 O O . GLN A 1 88 ? 6.615 -7.112 5.407 1.00 94.69 88 GLN A O 1
ATOM 676 N N . GLN A 1 89 ? 8.778 -6.824 4.852 1.00 94.00 89 GLN A N 1
ATOM 677 C CA . GLN A 1 89 ? 8.592 -6.892 3.411 1.00 94.00 89 GLN A CA 1
ATOM 678 C C . GLN A 1 89 ? 9.416 -8.036 2.836 1.00 94.00 89 GLN A C 1
ATOM 680 O O . GLN A 1 89 ? 10.557 -8.272 3.237 1.00 94.00 89 GLN A O 1
ATOM 685 N N . LYS A 1 90 ? 8.846 -8.705 1.841 1.00 94.38 90 LYS A N 1
ATOM 686 C CA . LYS A 1 90 ? 9.565 -9.590 0.937 1.00 94.38 90 LYS A CA 1
ATOM 687 C C . LYS A 1 90 ? 9.333 -9.114 -0.489 1.00 94.38 90 LYS A C 1
ATOM 689 O O . LYS A 1 90 ? 8.214 -8.781 -0.866 1.00 94.38 90 LYS A O 1
ATOM 694 N N . ASN A 1 91 ? 10.399 -9.072 -1.274 1.00 93.06 91 ASN A N 1
ATOM 695 C CA . ASN A 1 91 ? 10.347 -8.755 -2.693 1.00 93.06 91 ASN A CA 1
ATOM 696 C C . ASN A 1 91 ? 10.996 -9.904 -3.473 1.00 93.06 91 ASN A C 1
ATOM 698 O O . ASN A 1 91 ? 11.973 -10.504 -3.017 1.00 93.06 91 ASN A O 1
ATOM 702 N N . GLN A 1 92 ? 10.422 -10.227 -4.625 1.00 94.00 92 GLN A N 1
ATOM 703 C CA . GLN A 1 92 ? 11.016 -11.128 -5.597 1.00 94.00 92 GLN A CA 1
ATOM 704 C C . GLN A 1 92 ? 10.939 -10.476 -6.975 1.00 94.00 92 GLN A C 1
ATOM 706 O O . GLN A 1 92 ? 9.857 -10.350 -7.545 1.00 94.00 92 GLN A O 1
ATOM 711 N N . LEU A 1 93 ? 12.097 -10.099 -7.505 1.00 93.31 93 LEU A N 1
ATOM 712 C CA . LEU A 1 93 ? 12.246 -9.526 -8.837 1.00 93.31 93 LEU A CA 1
ATOM 713 C C . LEU A 1 93 ? 12.554 -10.621 -9.868 1.00 93.31 93 LEU A C 1
ATOM 715 O O . LEU A 1 93 ? 13.316 -11.553 -9.596 1.00 93.31 93 LEU A O 1
ATOM 719 N N . SER A 1 94 ? 11.982 -10.493 -11.059 1.00 90.56 94 SER A N 1
ATOM 720 C CA . SER A 1 94 ? 12.323 -11.267 -12.250 1.00 90.56 94 SER A CA 1
ATOM 721 C C . SER A 1 94 ? 12.534 -10.329 -13.446 1.00 90.56 94 SER A C 1
ATOM 723 O O . SER A 1 94 ? 12.400 -9.116 -13.313 1.00 90.56 94 SER A O 1
ATOM 725 N N . GLU A 1 95 ? 12.884 -10.874 -14.613 1.00 87.38 95 GLU A N 1
ATOM 726 C CA . GLU A 1 95 ? 13.159 -10.075 -15.819 1.00 87.38 95 GLU A CA 1
ATOM 727 C C . GLU A 1 95 ? 11.962 -9.213 -16.258 1.00 87.38 95 GLU A C 1
ATOM 729 O O . GLU A 1 95 ? 12.159 -8.079 -16.675 1.00 87.38 95 GLU A O 1
ATOM 734 N N . ASN A 1 96 ? 10.735 -9.732 -16.121 1.00 90.38 96 ASN A N 1
ATOM 735 C CA . ASN A 1 96 ? 9.505 -9.095 -16.622 1.00 90.38 96 ASN A CA 1
ATOM 736 C C . ASN A 1 96 ? 8.378 -9.062 -15.574 1.00 90.38 96 ASN A C 1
ATOM 738 O O . ASN A 1 96 ? 7.192 -8.974 -15.904 1.00 90.38 96 ASN A O 1
ATOM 742 N N . SER A 1 97 ? 8.714 -9.245 -14.300 1.00 92.81 97 SER A N 1
ATOM 743 C CA . SER A 1 97 ? 7.742 -9.143 -13.214 1.00 92.81 97 SER A CA 1
ATOM 744 C C . SER A 1 97 ? 8.411 -8.881 -11.876 1.00 92.81 97 SER A C 1
ATOM 746 O O . SER A 1 97 ? 9.588 -9.186 -11.679 1.00 92.81 97 SER A O 1
ATOM 748 N N . TYR A 1 98 ? 7.635 -8.375 -10.927 1.00 93.81 98 TYR A N 1
ATOM 749 C CA . TYR A 1 98 ? 8.007 -8.376 -9.522 1.00 93.81 98 TYR A CA 1
ATOM 750 C C . TYR A 1 98 ? 6.833 -8.814 -8.655 1.00 93.81 98 TYR A C 1
ATOM 752 O O . TYR A 1 98 ? 5.660 -8.608 -8.976 1.00 93.81 98 TYR A O 1
ATOM 760 N N . MET A 1 99 ? 7.170 -9.427 -7.529 1.00 95.00 99 MET A N 1
ATOM 761 C CA . MET A 1 99 ? 6.244 -9.735 -6.456 1.00 95.00 99 MET A CA 1
ATOM 762 C C . MET A 1 99 ? 6.668 -8.973 -5.210 1.00 95.00 99 MET A C 1
ATOM 764 O O . MET A 1 99 ? 7.844 -8.982 -4.841 1.00 95.00 99 MET A O 1
ATOM 768 N N . VAL A 1 100 ? 5.699 -8.363 -4.538 1.00 94.19 100 VAL A N 1
ATOM 769 C CA . VAL A 1 100 ? 5.877 -7.774 -3.212 1.00 94.19 100 VAL A CA 1
ATOM 770 C C . VAL A 1 100 ? 4.891 -8.397 -2.242 1.00 94.19 100 VAL A C 1
ATOM 772 O O . VAL A 1 100 ? 3.717 -8.578 -2.556 1.00 94.19 100 VAL A O 1
ATOM 775 N N . GLU A 1 101 ? 5.378 -8.715 -1.052 1.00 94.25 101 GLU A N 1
ATOM 776 C CA . GLU A 1 101 ? 4.587 -9.167 0.084 1.00 94.25 101 GLU A CA 1
ATOM 777 C C . GLU A 1 101 ? 4.928 -8.283 1.280 1.00 94.25 101 GLU A C 1
ATOM 779 O O . GLU A 1 101 ? 6.099 -8.011 1.554 1.00 94.25 101 GLU A O 1
ATOM 784 N N . LEU A 1 102 ? 3.905 -7.852 2.001 1.00 95.12 102 LEU A N 1
ATOM 785 C CA . LEU A 1 102 ? 4.001 -7.003 3.174 1.00 95.12 102 LEU A CA 1
ATOM 786 C C . LEU A 1 102 ? 3.227 -7.655 4.314 1.00 95.12 102 LEU A C 1
ATOM 788 O O . LEU A 1 102 ? 2.079 -8.061 4.129 1.00 95.12 102 LEU A O 1
ATOM 792 N N . SER A 1 103 ? 3.830 -7.727 5.495 1.00 94.88 103 SER A N 1
ATOM 793 C CA . SER A 1 103 ? 3.139 -8.070 6.734 1.00 94.88 103 SER A CA 1
ATOM 794 C C . SER A 1 103 ? 3.205 -6.890 7.701 1.00 94.88 103 SER A C 1
ATOM 796 O O . SER A 1 103 ? 4.275 -6.409 8.078 1.00 94.88 103 SER A O 1
ATOM 798 N N . VAL A 1 104 ? 2.030 -6.396 8.084 1.00 95.00 104 VAL A N 1
ATOM 799 C CA . VAL A 1 104 ? 1.862 -5.239 8.966 1.00 95.00 104 VAL A CA 1
ATOM 800 C C . VAL A 1 104 ? 1.210 -5.718 10.262 1.00 95.00 104 VAL A C 1
ATOM 802 O O . VAL A 1 104 ? 0.076 -6.200 10.212 1.00 95.00 104 VAL A O 1
ATOM 805 N N . PRO A 1 105 ? 1.881 -5.629 11.423 1.00 93.75 105 PRO A N 1
ATOM 806 C CA . PRO A 1 105 ? 1.263 -5.970 12.703 1.00 93.75 105 PRO A CA 1
ATOM 807 C C . PRO A 1 105 ? 0.012 -5.123 12.944 1.00 93.75 105 PRO A C 1
ATOM 809 O O . PRO A 1 105 ? 0.028 -3.929 12.669 1.00 93.75 105 PRO A O 1
ATOM 812 N N . LEU A 1 106 ? -1.062 -5.689 13.498 1.00 91.06 106 LEU A N 1
ATOM 813 C CA . LEU A 1 106 ? -2.289 -4.909 13.734 1.00 91.06 106 LEU A CA 1
ATOM 814 C C . LEU A 1 106 ? -2.090 -3.764 14.741 1.00 91.06 106 LEU A C 1
ATOM 816 O O . LEU A 1 106 ? -2.749 -2.738 14.612 1.00 91.06 106 LEU A O 1
ATOM 820 N N . ASP A 1 107 ? -1.150 -3.910 15.678 1.00 91.12 107 ASP A N 1
ATOM 821 C CA . ASP A 1 107 ? -0.794 -2.871 16.656 1.00 91.12 107 ASP A CA 1
ATOM 822 C C . ASP A 1 107 ? -0.004 -1.702 16.036 1.00 91.12 107 ASP A C 1
ATOM 824 O O . ASP A 1 107 ? 0.259 -0.708 16.708 1.00 91.12 107 ASP A O 1
ATOM 828 N N . PHE A 1 108 ? 0.383 -1.803 14.757 1.00 93.94 108 PHE A N 1
ATOM 829 C CA . PHE A 1 108 ? 0.924 -0.672 13.999 1.00 93.94 108 PHE A CA 1
ATOM 830 C C . PHE A 1 108 ? -0.130 0.421 13.787 1.00 93.94 108 PHE A C 1
ATOM 832 O O . PHE A 1 108 ? 0.200 1.602 13.715 1.00 93.94 108 PHE A O 1
ATOM 839 N N . PHE A 1 109 ? -1.398 0.030 13.659 1.00 92.31 109 PHE A N 1
ATOM 840 C CA . PHE A 1 109 ? -2.474 0.959 13.363 1.00 92.31 109 PHE A CA 1
ATOM 841 C C . PHE A 1 109 ? -2.977 1.626 14.641 1.00 92.31 109 PHE A C 1
ATOM 843 O O . PHE A 1 109 ? -3.232 0.967 15.648 1.00 92.31 109 PHE A O 1
ATOM 850 N N . ASN A 1 110 ? -3.223 2.935 14.565 1.00 87.38 110 ASN A N 1
ATOM 851 C CA . ASN A 1 110 ? -3.832 3.689 15.666 1.00 87.38 110 ASN A CA 1
ATOM 852 C C . ASN A 1 110 ? -5.242 3.172 16.000 1.00 87.38 110 ASN A C 1
ATOM 854 O O . ASN A 1 110 ? -5.713 3.274 17.134 1.00 87.38 110 ASN A O 1
ATOM 858 N N . SER A 1 111 ? -5.923 2.596 15.006 1.00 83.75 111 SER A N 1
ATOM 859 C CA . SER A 1 111 ? -7.254 2.038 15.165 1.00 83.75 111 SER A CA 1
ATOM 860 C C . SER A 1 111 ? -7.204 0.524 15.360 1.00 83.75 111 SER A C 1
ATOM 862 O O . SER A 1 111 ? -6.493 -0.207 14.673 1.00 83.75 111 SER A O 1
ATOM 864 N N . LYS A 1 112 ? -8.038 0.017 16.274 1.00 84.69 112 LYS A N 1
ATOM 865 C CA . LYS A 1 112 ? -8.155 -1.426 16.483 1.00 84.69 112 LYS A CA 1
ATOM 866 C C . LYS A 1 112 ? -8.773 -2.071 15.240 1.00 84.69 112 LYS A C 1
ATOM 868 O O . LYS A 1 112 ? -9.931 -1.796 14.900 1.00 84.69 112 LYS A O 1
ATOM 873 N N . LEU A 1 113 ? -8.009 -2.921 14.563 1.00 86.06 113 LEU A N 1
ATOM 874 C CA . LEU A 1 113 ? -8.481 -3.735 13.447 1.00 86.06 113 LEU A CA 1
ATOM 875 C C . LEU A 1 113 ? -9.045 -5.051 13.992 1.00 86.06 113 LEU A C 1
ATOM 877 O O . LEU A 1 113 ? -8.306 -5.918 14.448 1.00 86.06 113 LEU A O 1
ATOM 881 N N . VAL A 1 114 ? -10.372 -5.184 13.990 1.00 80.88 114 VAL A N 1
ATOM 882 C CA . VAL A 1 114 ? -11.087 -6.373 14.483 1.00 80.88 114 VAL A CA 1
ATOM 883 C C . VAL A 1 114 ? -11.900 -7.019 13.368 1.00 80.88 114 VAL A C 1
ATOM 885 O O . VAL A 1 114 ? -12.295 -6.356 12.410 1.00 80.88 114 VAL A O 1
ATOM 888 N N . LYS A 1 115 ? -12.191 -8.314 13.516 1.00 80.44 115 LYS A N 1
ATOM 889 C CA . LYS A 1 115 ? -13.072 -9.052 12.606 1.00 80.44 115 LYS A CA 1
ATOM 890 C C . LYS A 1 115 ? -14.418 -8.345 12.425 1.00 80.44 115 LYS A C 1
ATOM 892 O O . LYS A 1 115 ? -15.014 -7.884 13.395 1.00 80.44 115 LYS A O 1
ATOM 897 N N . GLY A 1 116 ? -14.879 -8.257 11.180 1.00 79.06 116 GLY A N 1
ATOM 898 C CA . GLY A 1 116 ? -16.109 -7.564 10.793 1.00 79.06 116 GLY A CA 1
ATOM 899 C C . GLY A 1 116 ? -15.974 -6.047 10.649 1.00 79.06 116 GLY A C 1
ATOM 900 O O . GLY A 1 116 ? -16.902 -5.415 10.145 1.00 79.06 116 GLY A O 1
ATOM 901 N N . LYS A 1 117 ? -14.836 -5.446 11.032 1.00 84.56 117 LYS A N 1
ATOM 902 C CA . LYS A 1 117 ? -14.588 -4.027 10.768 1.00 84.56 117 LYS A CA 1
ATOM 903 C C . LYS A 1 117 ? -14.431 -3.809 9.264 1.00 84.56 117 LYS A C 1
ATOM 905 O O . LYS A 1 117 ? -13.741 -4.561 8.572 1.00 84.56 117 LYS A O 1
ATOM 910 N N . GLN A 1 118 ? -15.089 -2.765 8.785 1.00 88.06 118 GLN A N 1
ATOM 911 C CA . GLN A 1 118 ? -15.007 -2.318 7.410 1.00 88.06 118 GLN A CA 1
ATOM 912 C C . GLN A 1 118 ? -13.874 -1.292 7.279 1.00 88.06 118 GLN A C 1
ATOM 914 O O . GLN A 1 118 ? -13.809 -0.345 8.058 1.00 88.06 118 GLN A O 1
ATOM 919 N N . LEU A 1 119 ? -13.003 -1.483 6.292 1.00 90.62 119 LEU A N 1
ATOM 920 C CA . LEU A 1 119 ? -11.893 -0.595 5.938 1.00 90.62 119 LEU A CA 1
ATOM 921 C C . LEU A 1 119 ? -12.093 -0.067 4.515 1.00 90.62 119 LEU A C 1
ATOM 923 O O . LEU A 1 119 ? -12.893 -0.624 3.754 1.00 90.62 119 LEU A O 1
ATOM 927 N N . GLY A 1 120 ? -11.426 1.029 4.168 1.00 91.81 120 GLY A N 1
ATOM 928 C CA . GLY A 1 120 ? -11.299 1.492 2.784 1.00 91.81 120 GLY A CA 1
ATOM 929 C C . GLY A 1 120 ? -9.962 1.026 2.227 1.00 91.81 120 GLY A C 1
ATOM 930 O O . GLY A 1 120 ? -8.960 1.150 2.923 1.00 91.81 120 GLY A O 1
ATOM 931 N N . ILE A 1 121 ? -9.934 0.475 1.015 1.00 90.69 121 ILE A N 1
ATOM 932 C CA . ILE A 1 121 ? -8.693 0.051 0.361 1.00 90.69 121 ILE A CA 1
ATOM 933 C C . ILE A 1 121 ? -8.580 0.647 -1.038 1.00 90.69 121 ILE A C 1
ATOM 935 O O . ILE A 1 121 ? -9.544 0.643 -1.810 1.00 90.69 121 ILE A O 1
ATOM 939 N N . ASN A 1 122 ? -7.382 1.117 -1.364 1.00 92.00 122 ASN A N 1
ATOM 940 C CA . ASN A 1 122 ? -6.999 1.507 -2.710 1.00 92.00 122 ASN A CA 1
ATOM 941 C C . ASN A 1 122 ? -5.634 0.908 -3.069 1.00 92.00 122 ASN A C 1
ATOM 943 O O . ASN A 1 122 ? -4.845 0.537 -2.195 1.00 92.00 122 ASN A O 1
ATOM 947 N N . PHE A 1 123 ? -5.381 0.803 -4.368 1.00 90.44 123 PHE A N 1
ATOM 948 C CA . PHE A 1 123 ? -4.102 0.384 -4.911 1.00 90.44 123 PHE A CA 1
ATOM 949 C C . PHE A 1 123 ? -3.741 1.310 -6.066 1.00 90.44 123 PHE A C 1
ATOM 951 O O . PHE A 1 123 ? -4.591 1.590 -6.914 1.00 90.44 123 PHE A O 1
ATOM 958 N N . THR A 1 124 ? -2.483 1.726 -6.112 1.00 91.56 124 THR A N 1
ATOM 959 C CA . THR A 1 124 ? -1.943 2.549 -7.194 1.00 91.56 124 THR A CA 1
ATOM 960 C C . THR A 1 124 ? -0.732 1.845 -7.776 1.00 91.56 124 THR A C 1
ATOM 962 O O . THR A 1 124 ? 0.204 1.512 -7.049 1.00 91.56 124 THR A O 1
ATOM 965 N N . LEU A 1 125 ? -0.742 1.587 -9.078 1.00 91.25 125 LEU A N 1
ATOM 966 C CA . LEU A 1 125 ? 0.435 1.125 -9.795 1.00 91.25 125 LEU A CA 1
ATOM 967 C C . LEU A 1 125 ? 1.294 2.338 -10.142 1.00 91.25 125 LEU A C 1
ATOM 969 O O . LEU A 1 125 ? 0.804 3.286 -10.747 1.00 91.25 125 LEU A O 1
ATOM 973 N N . LYS A 1 126 ? 2.576 2.287 -9.796 1.00 91.19 126 LYS A N 1
ATOM 974 C CA . LYS A 1 126 ? 3.577 3.245 -10.248 1.00 91.19 126 LYS A CA 1
ATOM 975 C C . LYS A 1 126 ? 4.426 2.584 -11.321 1.00 91.19 126 LYS A C 1
ATOM 977 O O . LYS A 1 126 ? 5.130 1.614 -11.039 1.00 91.19 126 LYS A O 1
ATOM 982 N N . ASN A 1 127 ? 4.375 3.136 -12.524 1.00 88.50 127 ASN A N 1
ATOM 983 C CA . ASN A 1 127 ? 5.151 2.656 -13.657 1.00 88.50 127 ASN A CA 1
ATOM 984 C C . ASN A 1 127 ? 6.067 3.776 -14.161 1.00 88.50 127 ASN A C 1
ATOM 986 O O . ASN A 1 127 ? 5.626 4.902 -14.410 1.00 88.50 127 ASN A O 1
ATOM 990 N N . SER A 1 128 ? 7.351 3.473 -14.244 1.00 87.56 128 SER A N 1
ATOM 991 C CA . SER A 1 128 ? 8.446 4.369 -14.569 1.00 87.56 128 SER A CA 1
ATOM 992 C C . SER A 1 128 ? 9.043 3.970 -15.910 1.00 87.56 128 SER A C 1
ATOM 994 O O . SER A 1 128 ? 9.175 2.806 -16.261 1.00 87.56 128 SER A O 1
ATOM 996 N N . PHE A 1 129 ? 9.476 4.965 -16.666 1.00 81.88 129 PHE A N 1
ATOM 997 C CA . PHE A 1 129 ? 10.098 4.790 -17.964 1.00 81.88 129 PHE A CA 1
ATOM 998 C C . PHE A 1 129 ? 11.587 5.119 -17.887 1.00 81.88 129 PHE A C 1
ATOM 1000 O O . PHE A 1 129 ? 12.038 5.941 -17.089 1.00 81.88 129 PHE A O 1
ATOM 1007 N N . LYS A 1 130 ? 12.377 4.541 -18.798 1.00 78.50 130 LYS A N 1
ATOM 1008 C CA . LYS A 1 130 ? 13.842 4.739 -18.857 1.00 78.50 130 LYS A CA 1
ATOM 1009 C C . LYS A 1 130 ? 14.280 6.198 -19.045 1.00 78.50 130 LYS A C 1
ATOM 1011 O O . LYS A 1 130 ? 15.433 6.525 -18.792 1.00 78.50 130 LYS A O 1
ATOM 1016 N N . ASN A 1 131 ? 13.382 7.067 -19.502 1.00 79.12 131 ASN A N 1
ATOM 1017 C CA . ASN A 1 131 ? 13.611 8.505 -19.648 1.00 79.12 131 ASN A CA 1
ATOM 1018 C C . ASN A 1 131 ? 13.338 9.304 -18.352 1.00 79.12 131 ASN A C 1
ATOM 1020 O O . ASN A 1 131 ? 13.385 10.531 -18.389 1.00 79.12 131 ASN A O 1
ATOM 1024 N N . GLY A 1 132 ? 13.052 8.631 -17.230 1.00 74.25 132 GLY A N 1
ATOM 1025 C CA . GLY A 1 132 ? 12.833 9.233 -15.910 1.00 74.25 132 GLY A CA 1
ATOM 1026 C C . GLY A 1 132 ? 11.406 9.727 -15.654 1.00 74.25 132 GLY A C 1
ATOM 1027 O O . GLY A 1 132 ? 11.116 10.207 -14.560 1.00 74.25 132 GLY A O 1
ATOM 1028 N N . TYR A 1 133 ? 10.508 9.613 -16.635 1.00 79.25 133 TYR A N 1
ATOM 1029 C CA . TYR A 1 133 ? 9.086 9.878 -16.431 1.00 79.25 133 TYR A CA 1
ATOM 1030 C C . TYR A 1 133 ? 8.439 8.696 -15.716 1.00 79.25 133 TYR A C 1
ATOM 1032 O O . TYR A 1 133 ? 8.798 7.552 -15.972 1.00 79.25 133 TYR A O 1
ATOM 1040 N N . TYR A 1 134 ? 7.451 8.961 -14.870 1.00 82.44 134 TYR A N 1
ATOM 1041 C CA . TYR A 1 134 ? 6.583 7.927 -14.320 1.00 82.44 134 TYR A CA 1
ATOM 1042 C C . TYR A 1 134 ? 5.131 8.382 -14.403 1.00 82.44 134 TYR A C 1
ATOM 1044 O O . TYR A 1 134 ? 4.849 9.579 -14.501 1.00 82.44 134 TYR A O 1
ATOM 1052 N N . PHE A 1 135 ? 4.219 7.423 -14.368 1.00 84.00 135 PHE A N 1
ATOM 1053 C CA . PHE A 1 135 ? 2.805 7.673 -14.150 1.00 84.00 135 PHE A CA 1
ATOM 1054 C C . PHE A 1 135 ? 2.295 6.772 -13.034 1.00 84.00 135 PHE A C 1
ATOM 1056 O O . PHE A 1 135 ? 2.855 5.711 -12.747 1.00 84.00 135 PHE A O 1
ATOM 1063 N N . GLU A 1 136 ? 1.232 7.238 -12.399 1.00 87.31 136 GLU A N 1
ATOM 1064 C CA . GLU A 1 136 ? 0.511 6.507 -11.375 1.00 87.31 136 GLU A CA 1
ATOM 1065 C C . GLU A 1 136 ? -0.886 6.198 -11.903 1.00 87.31 136 GLU A C 1
ATOM 1067 O O . GLU A 1 136 ? -1.557 7.064 -12.467 1.00 87.31 136 GLU A O 1
ATOM 1072 N N . GLU A 1 137 ? -1.308 4.950 -11.753 1.00 86.38 137 GLU A N 1
ATOM 1073 C CA . GLU A 1 137 ? -2.636 4.495 -12.138 1.00 86.38 137 GLU A CA 1
ATOM 1074 C C . GLU A 1 137 ? -3.333 3.887 -10.925 1.00 86.38 137 GLU A C 1
ATOM 1076 O O . GLU A 1 137 ? -2.861 2.912 -10.339 1.00 86.38 137 GLU A O 1
ATOM 1081 N N . ASN A 1 138 ? -4.472 4.461 -10.547 1.00 83.81 138 ASN A N 1
ATOM 1082 C CA . ASN A 1 138 ? -5.315 3.914 -9.491 1.00 83.81 138 ASN A CA 1
ATOM 1083 C C . ASN A 1 138 ? -6.143 2.737 -10.012 1.00 83.81 138 ASN A C 1
ATOM 1085 O O . ASN A 1 138 ? -6.526 2.686 -11.182 1.00 83.81 138 ASN A O 1
ATOM 1089 N N . ILE A 1 139 ? -6.497 1.807 -9.125 1.00 75.44 139 ILE A N 1
ATOM 1090 C CA . ILE A 1 139 ? -7.544 0.839 -9.444 1.00 75.44 139 ILE A CA 1
ATOM 1091 C C . ILE A 1 139 ? -8.891 1.569 -9.575 1.00 75.44 139 ILE A C 1
ATOM 1093 O O . ILE A 1 139 ? -9.283 2.329 -8.691 1.00 75.44 139 ILE A O 1
ATOM 1097 N N . THR A 1 140 ? -9.636 1.284 -10.648 1.00 71.44 140 THR A N 1
ATOM 1098 C CA . THR A 1 140 ? -10.998 1.808 -10.877 1.00 71.44 140 THR A CA 1
ATOM 1099 C C . THR A 1 140 ? -11.104 3.343 -10.709 1.00 71.44 140 THR A C 1
ATOM 1101 O O . THR A 1 140 ? -10.157 4.074 -10.972 1.00 71.44 140 THR A O 1
ATOM 1104 N N . SER A 1 141 ? -12.271 3.854 -10.315 1.00 74.69 141 SER A N 1
ATOM 1105 C CA . SER A 1 141 ? -12.575 5.260 -10.026 1.00 74.69 141 SER A CA 1
ATOM 1106 C C . SER A 1 141 ? -12.084 5.749 -8.653 1.00 74.69 141 SER A C 1
ATOM 1108 O O . SER A 1 141 ? -12.665 6.692 -8.115 1.00 74.69 141 SER A O 1
ATOM 1110 N N . ASN A 1 142 ? -11.089 5.094 -8.048 1.00 86.31 142 ASN A N 1
ATOM 1111 C CA . ASN A 1 142 ? -10.531 5.554 -6.780 1.00 86.31 142 ASN A CA 1
ATOM 1112 C C . ASN A 1 142 ? -9.556 6.706 -7.038 1.00 86.31 142 ASN A C 1
ATOM 1114 O O . ASN A 1 142 ? -8.723 6.640 -7.943 1.00 86.31 142 ASN A O 1
ATOM 1118 N N . ASP A 1 143 ? -9.626 7.736 -6.207 1.00 88.56 143 ASP A N 1
ATOM 1119 C CA . ASP A 1 143 ? -8.640 8.810 -6.174 1.00 88.56 143 ASP A CA 1
ATOM 1120 C C . ASP A 1 143 ? -7.744 8.612 -4.941 1.00 88.56 143 ASP A C 1
ATOM 1122 O O . ASP A 1 143 ? -8.223 8.425 -3.818 1.00 88.56 143 ASP A O 1
ATOM 1126 N N . SER A 1 144 ? -6.431 8.585 -5.173 1.00 86.88 144 SER A N 1
ATOM 1127 C CA . SER A 1 144 ? -5.395 8.256 -4.190 1.00 86.88 144 SER A CA 1
ATOM 1128 C C . SER A 1 144 ? -5.344 9.215 -3.009 1.00 86.88 144 SER A C 1
ATOM 1130 O O . SER A 1 144 ? -4.855 8.828 -1.949 1.00 86.88 144 SER A O 1
ATOM 1132 N N . ASP A 1 145 ? -5.857 10.434 -3.161 1.00 90.81 145 ASP A N 1
ATOM 1133 C CA . ASP A 1 145 ? -5.892 11.423 -2.084 1.00 90.81 145 ASP A CA 1
ATOM 1134 C C . ASP A 1 145 ? -7.295 11.595 -1.488 1.00 90.81 145 ASP A C 1
ATOM 1136 O O . ASP A 1 145 ? -7.483 12.406 -0.583 1.00 90.81 145 ASP A O 1
ATOM 1140 N N . GLN A 1 146 ? -8.270 10.790 -1.930 1.00 91.75 146 GLN A N 1
ATOM 1141 C CA . GLN A 1 146 ? -9.677 10.889 -1.539 1.00 91.75 146 GLN A CA 1
ATOM 1142 C C . GLN A 1 146 ? -10.205 9.568 -0.945 1.00 91.75 146 GLN A C 1
ATOM 1144 O O . GLN A 1 146 ? -10.870 8.791 -1.643 1.00 91.75 146 GLN A O 1
ATOM 1149 N N . PRO A 1 147 ? -9.969 9.301 0.356 1.00 91.75 147 PRO A N 1
ATOM 1150 C CA . PRO A 1 147 ? -10.344 8.045 1.012 1.00 91.75 147 PRO A CA 1
ATOM 1151 C C . PRO A 1 147 ? -11.816 7.640 0.889 1.00 91.75 147 PRO A C 1
ATOM 1153 O O . PRO A 1 147 ? -12.134 6.450 0.867 1.00 91.75 147 PRO A O 1
ATOM 1156 N N . PHE A 1 148 ? -12.735 8.602 0.777 1.00 90.25 148 PHE A N 1
ATOM 1157 C CA . PHE A 1 148 ? -14.158 8.315 0.569 1.00 90.25 148 PHE A CA 1
ATOM 1158 C C . PHE A 1 148 ? -14.452 7.549 -0.729 1.00 90.25 148 PHE A C 1
ATOM 1160 O O . PHE A 1 148 ? -15.460 6.844 -0.797 1.00 90.25 148 PHE A O 1
ATOM 1167 N N . SER A 1 149 ? -13.591 7.674 -1.744 1.00 90.56 149 SER A N 1
ATOM 1168 C CA . SER A 1 149 ? -13.748 6.987 -3.029 1.00 90.56 149 SER A CA 1
ATOM 1169 C C . SER A 1 149 ? -13.351 5.509 -2.964 1.00 90.56 149 SER A C 1
ATOM 1171 O O . SER A 1 149 ? -13.708 4.742 -3.853 1.00 90.56 149 SER A O 1
ATOM 1173 N N . TRP A 1 150 ? -12.644 5.089 -1.909 1.00 91.62 150 TRP A N 1
ATOM 1174 C CA . TRP A 1 150 ? -11.972 3.795 -1.861 1.00 91.62 150 TRP A CA 1
ATOM 1175 C C . TRP A 1 150 ? -12.912 2.609 -1.651 1.00 91.62 150 TRP A C 1
ATOM 1177 O O . TRP A 1 150 ? -13.927 2.660 -0.939 1.00 91.62 150 TRP A O 1
ATOM 1187 N N . CYS A 1 151 ? -12.509 1.479 -2.231 1.00 89.12 151 CYS A N 1
ATOM 1188 C CA . CYS A 1 151 ? -13.268 0.241 -2.208 1.00 89.12 151 CYS A CA 1
ATOM 1189 C C . CYS A 1 151 ? -13.471 -0.269 -0.775 1.00 89.12 151 CYS A C 1
ATOM 1191 O O . CYS A 1 151 ? -12.551 -0.222 0.047 1.00 89.12 151 CYS A O 1
ATOM 1193 N N . PRO A 1 152 ? -14.650 -0.830 -0.452 1.00 87.88 152 PRO A N 1
ATOM 1194 C CA . PRO A 1 152 ? -14.831 -1.511 0.811 1.00 87.88 152 PRO A CA 1
ATOM 1195 C C . PRO A 1 152 ? -14.028 -2.800 0.915 1.00 87.88 152 PRO A C 1
ATOM 1197 O O . PRO A 1 152 ? -14.144 -3.684 0.072 1.00 87.88 152 PRO A O 1
ATOM 1200 N N . PHE A 1 153 ? -13.304 -2.937 2.023 1.00 84.31 153 PHE A N 1
ATOM 1201 C CA . PHE A 1 153 ? -12.643 -4.169 2.424 1.00 84.31 153 PHE A CA 1
ATOM 1202 C C . PHE A 1 153 ? -13.152 -4.615 3.794 1.00 84.31 153 PHE A C 1
ATOM 1204 O O . PHE A 1 153 ? -13.238 -3.815 4.727 1.00 84.31 153 PHE A O 1
ATOM 1211 N N . TYR A 1 154 ? -13.501 -5.893 3.918 1.00 79.19 154 TYR A N 1
ATOM 1212 C CA . TYR A 1 154 ? -13.975 -6.468 5.172 1.00 79.19 154 TYR A CA 1
ATOM 1213 C C . TYR A 1 154 ? -12.903 -7.356 5.767 1.00 79.19 154 TYR A C 1
ATOM 1215 O O . TYR A 1 154 ? -12.403 -8.274 5.114 1.00 79.19 154 TYR A O 1
ATOM 1223 N N . ILE A 1 155 ? -12.613 -7.124 7.041 1.00 68.44 155 ILE A N 1
ATOM 1224 C CA . ILE A 1 155 ? -11.805 -8.055 7.809 1.00 68.44 155 ILE A CA 1
ATOM 1225 C C . ILE A 1 155 ? -12.642 -9.315 8.080 1.00 68.44 155 ILE A C 1
ATOM 1227 O O . ILE A 1 155 ? -13.630 -9.254 8.818 1.00 68.44 155 ILE A O 1
ATOM 1231 N N . GLN A 1 156 ? -12.234 -10.443 7.493 1.00 63.59 156 GLN A N 1
ATOM 1232 C CA . GLN A 1 156 ? -12.831 -11.765 7.728 1.00 63.59 156 GLN A CA 1
ATOM 1233 C C . GLN A 1 156 ? -12.341 -12.439 9.010 1.00 63.59 156 GLN A C 1
ATOM 1235 O O . GLN A 1 156 ? -11.221 -12.149 9.476 1.00 63.59 156 GLN A O 1
#